Protein AF-A0A8T5EZL8-F1 (afdb_monomer)

Radius of gyration: 23.28 Å; Cα contacts (8 Å, |Δi|>4): 225; chains: 1; bounding box: 65×31×58 Å

Foldseek 3Di:
DVCVVLVVVVKDKDKDFDDWDWDDDAQKIKIKGQIKIWIDDPDIDIDGIDIDIDGDHVVVQVVVVVVQQVCLVVPQDGDDVVVCVVPVQWDWDWDQDPVQKIKIWIARNVVRDIDIDIDHHDDDPPPPPDD

pLDDT: mean 83.0, std 10.0, range [40.22, 95.19]

Sequence (131 aa):
SMVETFEEKGYTVNLQKKDFDVLIQPNKVVVNLNSSVTLNKESTEKYDSMKVIVNNNIYELASISQSILEWETKVGDAETTIYMDYYHHLKVEKYKQGDGSTIYIVTNRDTGEKFQFASRSVVWPPGYGVL

Nearest PDB structures (foldseek):
  8gbj-assembly1_X  TM=8.645E-01  e=2.802E+00  Homo sapiens
  5woe-assembly1_A  TM=3.722E-01  e=6.484E-01  Homo sapiens
  8hql-assembly4_D  TM=2.330E-01  e=9.213E-01  Mus musculus
  7uio-assembly1_Bn  TM=1.710E-01  e=3.029E-01  Saccharomyces cerevisiae S288C
  8hql-assembly2_B  TM=2.370E-01  e=1.388E+00  Mus musculus

Structure (mmCIF, N/CA/C/O backbone):
data_AF-A0A8T5EZL8-F1
#
_entry.id   AF-A0A8T5EZL8-F1
#
loop_
_atom_site.group_PDB
_atom_site.id
_atom_site.type_symbol
_atom_site.label_atom_id
_atom_site.label_alt_id
_atom_site.label_comp_id
_atom_site.label_asym_id
_atom_site.label_entity_id
_atom_site.label_seq_id
_atom_site.pdbx_PDB_ins_code
_atom_site.Cartn_x
_atom_site.Cartn_y
_atom_site.Cartn_z
_atom_site.occupancy
_atom_site.B_iso_or_equiv
_atom_site.auth_seq_id
_atom_site.auth_comp_id
_atom_site.auth_asym_id
_atom_site.auth_atom_id
_atom_site.pdbx_PDB_model_num
ATOM 1 N N . SER A 1 1 ? -27.132 0.577 7.709 1.00 58.62 1 SER A N 1
ATOM 2 C CA . SER A 1 1 ? -26.062 1.365 8.369 1.00 58.62 1 SER A CA 1
ATOM 3 C C . SER A 1 1 ? -26.039 1.100 9.869 1.00 58.62 1 SER A C 1
ATOM 5 O O . SER A 1 1 ? -27.074 0.749 10.410 1.00 58.62 1 SER A O 1
ATOM 7 N N . MET A 1 2 ? -24.907 1.290 10.571 1.00 67.75 2 MET A N 1
ATOM 8 C CA . MET A 1 2 ? -24.845 1.091 12.038 1.00 67.75 2 MET A CA 1
ATOM 9 C C . MET A 1 2 ? -25.889 1.944 12.784 1.00 67.75 2 MET A C 1
ATOM 11 O O . MET A 1 2 ? -26.474 1.481 13.752 1.00 67.75 2 MET A O 1
ATOM 15 N N . VAL A 1 3 ? -26.162 3.154 12.283 1.00 73.19 3 VAL A N 1
ATOM 16 C CA . VAL A 1 3 ? -27.198 4.072 12.790 1.00 73.19 3 VAL A CA 1
ATOM 17 C C . VAL A 1 3 ? -28.601 3.458 12.687 1.00 73.19 3 VAL A C 1
ATOM 19 O O . VAL A 1 3 ? -29.261 3.299 13.707 1.00 73.19 3 VAL A O 1
ATOM 22 N N . GLU A 1 4 ? -29.001 3.012 11.493 1.00 73.31 4 GLU A N 1
ATOM 23 C CA . GLU A 1 4 ? -30.316 2.395 11.235 1.00 73.31 4 GLU A CA 1
ATOM 24 C C . GLU A 1 4 ? -30.594 1.201 12.164 1.00 73.31 4 GLU A C 1
ATOM 26 O O . GLU A 1 4 ? -31.680 1.082 12.718 1.00 73.31 4 GLU A O 1
ATOM 31 N N . THR A 1 5 ? -29.597 0.346 12.422 1.00 76.06 5 THR A N 1
ATOM 32 C CA . THR A 1 5 ? -29.769 -0.832 13.294 1.00 76.06 5 THR A CA 1
ATOM 33 C C . THR A 1 5 ? -30.023 -0.469 14.764 1.00 76.06 5 THR A C 1
ATOM 35 O O . THR A 1 5 ? -30.646 -1.243 15.494 1.00 76.06 5 THR A O 1
ATOM 38 N N . PHE A 1 6 ? -29.522 0.677 15.233 1.00 74.19 6 PHE A N 1
ATOM 39 C CA . PHE A 1 6 ? -29.797 1.167 16.588 1.00 74.19 6 PHE A CA 1
ATOM 40 C C . PHE A 1 6 ? -31.126 1.929 16.653 1.00 74.19 6 PHE A C 1
ATOM 42 O O . PHE A 1 6 ? -31.859 1.775 17.632 1.00 74.19 6 PHE A O 1
ATOM 49 N N . GLU A 1 7 ? -31.482 2.661 15.598 1.00 80.50 7 GLU A N 1
ATOM 50 C CA . GLU A 1 7 ? -32.783 3.327 15.469 1.00 80.50 7 GLU A CA 1
ATOM 51 C C . GLU A 1 7 ? -33.941 2.316 15.435 1.00 80.50 7 GLU A C 1
ATOM 53 O O . GLU A 1 7 ? -34.913 2.473 16.173 1.00 80.50 7 GLU A O 1
ATOM 58 N N . GLU A 1 8 ? -33.799 1.205 14.704 1.00 82.12 8 GLU A N 1
ATOM 59 C CA . GLU A 1 8 ? -34.767 0.093 14.684 1.00 82.12 8 GLU A CA 1
ATOM 60 C C . GLU A 1 8 ? -34.979 -0.553 16.065 1.00 82.12 8 GLU A C 1
ATOM 62 O O . GLU A 1 8 ? -36.041 -1.103 16.355 1.00 82.12 8 GLU A O 1
ATOM 67 N N . LYS A 1 9 ? -33.982 -0.462 16.955 1.00 81.62 9 LYS A N 1
ATOM 68 C CA . LYS A 1 9 ? -34.053 -0.956 18.342 1.00 81.62 9 LYS A CA 1
ATOM 69 C C . LYS A 1 9 ? -34.606 0.086 19.323 1.00 81.62 9 LYS A C 1
ATOM 71 O O . LYS A 1 9 ? -34.625 -0.170 20.535 1.00 81.62 9 LYS A O 1
ATOM 76 N N . GLY A 1 10 ? -35.048 1.241 18.824 1.00 77.38 10 GLY A N 1
ATOM 77 C CA . GLY A 1 10 ? -35.646 2.325 19.600 1.00 77.38 10 GLY A CA 1
ATOM 78 C C . GLY A 1 10 ? -34.638 3.241 20.294 1.00 77.38 10 GLY A C 1
ATOM 79 O O . GLY A 1 10 ? -34.982 3.830 21.315 1.00 77.38 10 GLY A O 1
ATOM 80 N N . TYR A 1 11 ? -33.398 3.328 19.800 1.00 76.62 11 TYR A N 1
ATOM 81 C CA . TYR A 1 11 ? -32.404 4.288 20.291 1.00 76.62 11 TYR A CA 1
ATOM 82 C C . TYR A 1 11 ? -32.400 5.555 19.433 1.00 76.62 11 TYR A C 1
ATOM 84 O O . TYR A 1 11 ? -32.395 5.478 18.207 1.00 76.62 11 TYR A O 1
ATOM 92 N N . THR A 1 12 ? -32.288 6.718 20.072 1.00 76.75 12 THR A N 1
ATOM 93 C CA . THR A 1 12 ? -31.926 7.964 19.384 1.00 76.75 12 THR A CA 1
ATOM 94 C C . THR A 1 12 ? -30.407 8.024 19.265 1.00 76.75 12 THR A C 1
ATOM 96 O O . THR A 1 12 ? -29.708 8.111 20.280 1.00 76.75 12 THR A O 1
ATOM 99 N N . VAL A 1 13 ? -29.888 7.970 18.037 1.00 76.06 13 VAL A N 1
ATOM 100 C CA . VAL A 1 13 ? -28.447 7.987 17.753 1.00 76.06 13 VAL A CA 1
ATOM 101 C C . VAL A 1 13 ? -28.011 9.400 17.374 1.00 76.06 13 VAL A C 1
ATOM 103 O O . VAL A 1 13 ? -28.378 9.912 16.322 1.00 76.06 13 VAL A O 1
ATOM 106 N N . ASN A 1 14 ? -27.179 10.030 18.202 1.00 74.00 14 ASN A N 1
ATOM 107 C CA . ASN A 1 14 ? -26.510 11.282 17.852 1.00 74.00 14 ASN A CA 1
ATOM 108 C C . ASN A 1 14 ? -25.053 10.994 17.489 1.00 74.00 14 ASN A C 1
ATOM 110 O O . ASN A 1 14 ? -24.219 10.744 18.362 1.00 74.00 14 ASN A O 1
ATOM 114 N N . LEU A 1 15 ? -24.753 11.025 16.189 1.00 73.62 15 LEU A N 1
ATOM 115 C CA . LEU A 1 15 ? -23.407 10.835 15.657 1.00 73.62 15 LEU A CA 1
ATOM 116 C C . LEU A 1 15 ? -22.759 12.193 15.371 1.00 73.62 15 LEU A C 1
ATOM 118 O O . LEU A 1 15 ? -23.145 12.882 14.427 1.00 73.62 15 LEU A O 1
ATOM 122 N N . GLN A 1 16 ? -21.727 12.552 16.132 1.00 76.88 16 GLN A N 1
ATOM 123 C CA . GLN A 1 16 ? -20.874 13.686 15.785 1.00 76.88 16 GLN A CA 1
ATOM 124 C C . GLN A 1 16 ? -19.707 13.186 14.943 1.00 76.88 16 GLN A C 1
ATOM 126 O O . GLN A 1 16 ? -18.686 12.736 15.469 1.00 76.88 16 GLN A O 1
ATOM 131 N N . LYS A 1 17 ? -19.869 13.257 13.619 1.00 69.12 17 LYS A N 1
ATOM 132 C CA . LYS A 1 17 ? -18.772 12.990 12.689 1.00 69.12 17 LYS A CA 1
ATOM 133 C C . LYS A 1 17 ? -17.704 14.070 12.845 1.00 69.12 17 LYS A C 1
ATOM 135 O O . LYS A 1 17 ? -17.987 15.252 12.671 1.00 69.12 17 LYS A O 1
ATOM 140 N N . LYS A 1 18 ? -16.488 13.640 13.157 1.00 79.62 18 LYS A N 1
ATOM 141 C CA . LYS A 1 18 ? -15.268 14.453 13.104 1.00 79.62 18 LYS A CA 1
ATOM 142 C C . LYS A 1 18 ? -14.271 13.815 12.143 1.00 79.62 18 LYS A C 1
ATOM 144 O O . LYS A 1 18 ? -14.532 12.742 11.596 1.00 79.62 18 LYS A O 1
ATOM 149 N N . ASP A 1 19 ? -13.133 14.476 11.984 1.00 83.50 19 ASP A N 1
ATOM 150 C CA . ASP A 1 19 ? -11.994 13.961 11.237 1.00 83.50 19 ASP A CA 1
ATOM 151 C C . ASP A 1 19 ? -11.493 12.628 11.807 1.00 83.50 19 ASP A C 1
ATOM 153 O O . ASP A 1 19 ? -11.741 12.264 12.965 1.00 83.50 19 ASP A O 1
ATOM 157 N N . PHE A 1 20 ? -10.782 11.889 10.966 1.00 84.94 20 PHE A N 1
ATOM 158 C CA . PHE A 1 20 ? -10.125 10.647 11.334 1.00 84.94 20 PHE A CA 1
ATOM 159 C C . PHE A 1 20 ? -8.647 10.725 10.966 1.00 84.94 20 PHE A C 1
ATOM 161 O O . PHE A 1 20 ? -8.287 11.255 9.917 1.00 84.94 20 PHE A O 1
ATOM 168 N N . ASP A 1 21 ? -7.803 10.161 11.820 1.00 89.38 21 ASP A N 1
ATOM 169 C CA . ASP A 1 21 ? -6.365 10.084 11.593 1.00 89.38 21 ASP A CA 1
ATOM 170 C C . ASP A 1 21 ? -5.996 8.671 11.152 1.00 89.38 21 ASP A C 1
ATOM 172 O O . ASP A 1 21 ? -6.376 7.693 11.801 1.00 89.38 21 ASP A O 1
ATOM 176 N N . VAL A 1 22 ? -5.229 8.556 10.069 1.00 90.12 22 VAL A N 1
ATOM 177 C CA . VAL A 1 22 ? -4.707 7.274 9.582 1.00 90.12 22 VAL A CA 1
ATOM 178 C C . VAL A 1 22 ? -3.201 7.240 9.790 1.00 90.12 22 VAL A C 1
ATOM 180 O O . VAL A 1 22 ? -2.459 8.021 9.202 1.00 90.12 22 VAL A O 1
ATOM 183 N N . LEU A 1 23 ? -2.744 6.304 10.616 1.00 90.44 23 LEU A N 1
ATOM 184 C CA . LEU A 1 23 ? -1.334 6.031 10.857 1.00 90.44 23 LEU A CA 1
ATOM 185 C C . LEU A 1 23 ? -0.973 4.706 10.192 1.00 90.44 23 LEU A C 1
ATOM 187 O O . LEU A 1 23 ? -1.437 3.642 10.605 1.00 90.44 23 LEU A O 1
ATOM 191 N N . ILE A 1 24 ? -0.131 4.775 9.167 1.00 90.19 24 ILE A N 1
ATOM 192 C CA . ILE A 1 24 ? 0.385 3.598 8.471 1.00 90.19 24 ILE A CA 1
ATOM 193 C C . ILE A 1 24 ? 1.701 3.190 9.134 1.00 90.19 24 ILE A C 1
ATOM 195 O O . ILE A 1 24 ? 2.642 3.979 9.198 1.00 90.19 24 ILE A O 1
ATOM 199 N N . GLN A 1 25 ? 1.763 1.964 9.649 1.00 90.19 25 GLN A N 1
ATOM 200 C CA . GLN A 1 25 ? 2.927 1.406 10.334 1.00 90.19 25 GLN A CA 1
ATOM 201 C C . GLN A 1 25 ? 3.289 0.038 9.737 1.00 90.19 25 GLN A C 1
ATOM 203 O O . GLN A 1 25 ? 2.455 -0.589 9.079 1.00 90.19 25 GLN A O 1
ATOM 208 N N . PRO A 1 26 ? 4.505 -0.476 9.989 1.00 89.44 26 PRO A N 1
ATOM 209 C CA . PRO A 1 26 ? 4.829 -1.856 9.648 1.00 89.44 26 PRO A CA 1
ATOM 210 C C . PRO A 1 26 ? 3.772 -2.833 10.193 1.00 89.44 26 PRO A C 1
ATOM 212 O O . PRO A 1 26 ? 3.434 -2.789 11.380 1.00 89.44 26 PRO A O 1
ATOM 215 N N . ASN A 1 27 ? 3.258 -3.699 9.314 1.00 87.38 27 ASN A N 1
ATOM 216 C CA . ASN A 1 27 ? 2.250 -4.741 9.565 1.00 87.38 27 ASN A CA 1
ATOM 217 C C . ASN A 1 27 ? 0.858 -4.272 10.028 1.00 87.38 27 ASN A C 1
ATOM 219 O O . ASN A 1 27 ? -0.002 -5.114 10.301 1.00 87.38 27 ASN A O 1
ATOM 223 N N . LYS A 1 28 ? 0.601 -2.962 10.152 1.00 90.00 28 LYS A N 1
ATOM 224 C CA . LYS A 1 28 ? -0.712 -2.470 10.587 1.00 90.00 28 L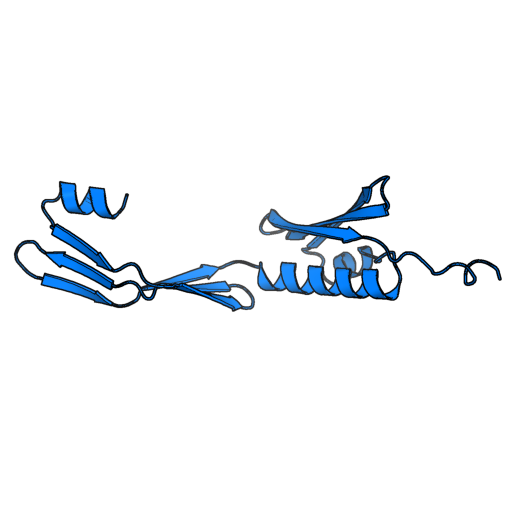YS A CA 1
ATOM 225 C C . LYS A 1 28 ? -1.024 -1.043 10.155 1.00 90.00 28 LYS A C 1
ATOM 227 O O . LYS A 1 28 ? -0.167 -0.164 10.123 1.00 90.00 28 LYS A O 1
ATOM 232 N N . VAL A 1 29 ? -2.309 -0.794 9.960 1.00 91.25 29 VAL A N 1
ATOM 233 C CA . VAL A 1 29 ? -2.893 0.534 9.796 1.00 91.25 29 VAL A CA 1
ATOM 234 C C . VAL A 1 29 ? -3.740 0.833 11.025 1.00 91.25 29 VAL A C 1
ATOM 236 O O . VAL A 1 29 ? -4.614 0.049 11.397 1.00 91.25 29 VAL A O 1
ATOM 239 N N . VAL A 1 30 ? -3.472 1.963 11.673 1.00 90.88 30 VAL A N 1
ATOM 240 C CA . VAL A 1 30 ? -4.236 2.437 12.828 1.00 90.88 30 VAL A CA 1
ATOM 241 C C . VAL A 1 30 ? -5.097 3.607 12.382 1.00 90.88 30 VAL A C 1
ATOM 243 O O . VAL A 1 30 ? -4.577 4.641 11.975 1.00 90.88 30 VAL A O 1
ATOM 246 N N . VAL A 1 31 ? -6.412 3.442 12.472 1.00 90.25 31 VAL A N 1
ATOM 247 C CA . VAL A 1 31 ? -7.389 4.490 12.182 1.00 90.25 31 VAL A CA 1
ATOM 248 C C . VAL A 1 31 ? -7.961 4.985 13.504 1.00 90.25 31 VAL A C 1
ATOM 250 O O . VAL A 1 31 ? -8.621 4.231 14.222 1.00 90.25 31 VAL A O 1
ATOM 253 N N . ASN A 1 32 ? -7.702 6.246 13.835 1.00 89.12 32 ASN A N 1
ATOM 254 C CA . ASN A 1 32 ? -8.307 6.914 14.980 1.00 89.12 32 ASN A CA 1
ATOM 255 C C . ASN A 1 32 ? -9.506 7.719 14.484 1.00 89.12 32 ASN A C 1
ATOM 257 O O . ASN A 1 32 ? -9.363 8.714 13.781 1.00 89.12 32 ASN A O 1
ATOM 261 N N . LEU A 1 33 ? -10.700 7.270 14.837 1.00 85.62 33 LEU A N 1
ATOM 262 C CA . LEU A 1 33 ? -11.944 7.966 14.565 1.00 85.62 33 LEU A CA 1
ATOM 263 C C . LEU A 1 33 ? -12.187 8.930 15.724 1.00 85.62 33 LEU A C 1
ATOM 265 O O . LEU A 1 33 ? -12.571 8.498 16.810 1.00 85.62 33 LEU A O 1
ATOM 269 N N . ASN A 1 34 ? -12.029 10.234 15.499 1.00 82.62 34 ASN A N 1
ATOM 270 C CA . ASN A 1 34 ? -12.293 11.245 16.531 1.00 82.62 34 ASN A CA 1
ATOM 271 C C . ASN A 1 34 ? -13.793 11.558 16.677 1.00 82.62 34 ASN A C 1
ATOM 273 O O . ASN A 1 34 ? -14.173 12.575 17.251 1.00 82.62 34 ASN A O 1
ATOM 277 N N . SER A 1 35 ? -14.655 10.696 16.138 1.00 79.12 35 SER A N 1
ATOM 278 C CA . SER A 1 35 ? -16.105 10.836 16.220 1.00 79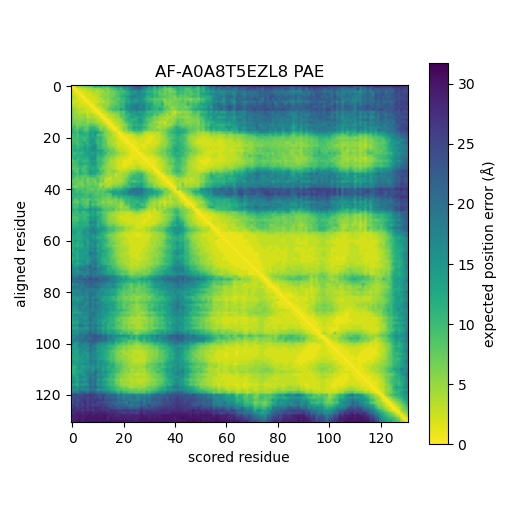.12 35 SER A CA 1
ATOM 279 C C . SER A 1 35 ? -16.610 10.378 17.587 1.00 79.12 35 SER A C 1
ATOM 281 O O . SER A 1 35 ? -16.070 9.437 18.171 1.00 79.12 35 SER A O 1
ATOM 283 N N . SER A 1 36 ? -17.654 11.034 18.085 1.00 78.75 36 SER A N 1
ATOM 284 C CA . SER A 1 36 ? -18.374 10.600 19.282 1.00 78.75 36 SER A CA 1
ATOM 285 C C . SER A 1 36 ? -19.759 10.087 18.903 1.00 78.75 36 SER A C 1
ATOM 287 O O . SER A 1 36 ? -20.440 10.648 18.036 1.00 78.75 36 SER A O 1
ATOM 289 N N . VAL A 1 37 ? -20.164 8.990 19.540 1.00 79.00 37 VAL A N 1
ATOM 290 C CA . VAL A 1 37 ? -21.498 8.403 19.391 1.00 79.00 37 VAL A CA 1
ATOM 291 C C . VAL A 1 37 ? -22.210 8.510 20.725 1.00 79.00 37 VAL A C 1
ATOM 293 O O . VAL A 1 37 ? -21.740 7.966 21.722 1.00 79.00 37 VAL A O 1
ATOM 296 N N . THR A 1 38 ? -23.351 9.190 20.736 1.00 78.81 38 THR A N 1
ATOM 297 C CA . THR A 1 38 ? -24.242 9.229 21.897 1.00 78.81 38 THR A CA 1
ATOM 298 C C . THR A 1 38 ? -25.499 8.434 21.571 1.00 78.81 38 THR A C 1
ATOM 300 O O . THR A 1 38 ? -26.226 8.780 20.637 1.00 78.81 38 THR A O 1
ATOM 303 N N . LEU A 1 39 ? -25.754 7.376 22.338 1.00 79.00 39 LEU A N 1
ATOM 304 C CA . LEU A 1 39 ? -26.948 6.540 22.248 1.00 79.00 39 LEU A CA 1
ATOM 305 C C . LEU A 1 39 ? -27.884 6.888 23.406 1.00 79.00 39 LEU A C 1
ATOM 307 O O . LEU A 1 39 ? -27.458 6.912 24.561 1.00 79.00 39 LEU A O 1
ATOM 311 N N . ASN A 1 40 ? -29.153 7.164 23.102 1.00 76.75 40 ASN A N 1
ATOM 312 C CA . ASN A 1 40 ? -30.153 7.523 24.109 1.00 76.75 40 ASN A CA 1
ATOM 313 C C . ASN A 1 40 ? -31.378 6.607 24.023 1.00 76.75 40 ASN A C 1
ATOM 315 O O . ASN A 1 40 ? -31.985 6.505 22.955 1.00 76.75 40 ASN A O 1
ATOM 319 N N . LYS A 1 41 ? -31.745 5.967 25.142 1.00 69.38 41 LYS A N 1
ATOM 320 C CA . LYS A 1 41 ? -32.981 5.171 25.270 1.00 69.38 41 LYS A CA 1
ATOM 321 C C . LYS A 1 41 ? -33.610 5.306 26.662 1.00 69.38 41 LYS A C 1
ATOM 323 O O . LYS A 1 41 ? -34.550 6.071 26.818 1.00 69.38 41 LYS A O 1
ATOM 328 N N . GLU A 1 42 ? -33.060 4.631 27.669 1.00 71.56 42 GLU A N 1
ATOM 329 C CA . GLU A 1 42 ? -33.436 4.794 29.093 1.00 71.56 42 GLU A CA 1
ATOM 330 C C . GLU A 1 42 ? -32.276 5.363 29.929 1.00 71.56 42 GLU A C 1
ATOM 332 O O . GLU A 1 42 ? -32.486 6.086 30.899 1.00 71.56 42 GLU A O 1
ATOM 337 N N . SER A 1 43 ? -31.045 5.099 29.493 1.00 66.00 43 SER A N 1
ATOM 338 C CA . SER A 1 43 ? -29.803 5.722 29.939 1.00 66.00 43 SER A CA 1
ATOM 339 C C . SER A 1 43 ? -29.087 6.352 28.739 1.00 66.00 43 SER A C 1
ATOM 341 O O . SER A 1 43 ? -29.329 5.982 27.583 1.00 66.00 43 SER A O 1
ATOM 343 N N . THR A 1 44 ? -28.220 7.329 29.011 1.00 75.75 44 THR A N 1
ATOM 344 C CA . THR A 1 44 ? -27.342 7.928 28.000 1.00 75.75 44 THR A CA 1
ATOM 345 C C . THR A 1 44 ? -25.997 7.215 28.018 1.00 75.75 44 THR A C 1
ATOM 347 O O . THR A 1 44 ? -25.266 7.300 29.004 1.00 75.75 44 THR A O 1
ATOM 350 N N . GLU A 1 45 ? -25.647 6.555 26.916 1.00 77.38 45 GLU A N 1
ATOM 351 C CA . GLU A 1 45 ? -24.321 5.971 26.709 1.00 77.38 45 GLU A CA 1
ATOM 352 C C . GLU A 1 45 ? -23.549 6.814 25.697 1.00 77.38 45 GLU A C 1
ATOM 354 O O . GLU A 1 45 ? -24.032 7.102 24.599 1.00 77.38 45 GLU A O 1
ATOM 359 N N . LYS A 1 46 ? -22.343 7.237 26.082 1.00 78.56 46 LYS A N 1
ATOM 360 C CA . LYS A 1 46 ? -21.468 8.061 25.251 1.00 78.56 46 LYS A CA 1
ATOM 361 C C . LYS A 1 46 ? -20.171 7.314 24.979 1.00 78.56 46 LYS A C 1
ATOM 363 O O . LYS A 1 46 ? -19.460 6.941 25.908 1.00 78.56 46 LYS A O 1
ATOM 368 N N . TYR A 1 47 ? -19.858 7.151 23.701 1.00 77.62 47 TYR A N 1
ATOM 369 C CA . TYR A 1 47 ? -18.604 6.587 23.226 1.00 77.62 47 TYR A CA 1
ATOM 370 C C . TYR A 1 47 ? -17.790 7.695 22.577 1.00 77.62 47 TYR A C 1
ATOM 372 O O . TYR A 1 47 ? -18.166 8.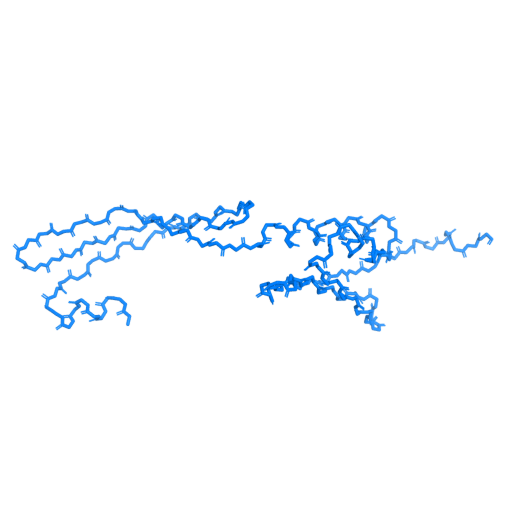229 21.532 1.00 77.62 47 TYR A O 1
ATOM 380 N N . ASP A 1 48 ? -16.690 8.055 23.226 1.00 76.31 48 ASP A N 1
ATOM 381 C CA . ASP A 1 48 ? -15.728 9.023 22.720 1.00 76.31 48 ASP A CA 1
ATOM 382 C C . ASP A 1 48 ? -14.557 8.278 22.091 1.00 76.31 48 ASP A C 1
ATOM 384 O O . ASP A 1 48 ? -13.976 7.421 22.746 1.00 76.31 48 ASP A O 1
ATOM 388 N N . SER A 1 49 ? -14.250 8.640 20.842 1.00 75.44 49 SER A N 1
ATOM 389 C CA . SER A 1 49 ? -13.122 8.181 20.027 1.00 75.44 49 SER A CA 1
ATOM 390 C C . SER A 1 49 ? -12.946 6.660 19.894 1.00 75.44 49 SER A C 1
ATOM 392 O O . SER A 1 49 ? -12.788 5.895 20.840 1.00 75.44 49 SER A O 1
ATOM 394 N N . MET A 1 50 ? -12.914 6.187 18.653 1.00 82.69 50 MET A N 1
ATOM 395 C CA . MET A 1 50 ? -12.722 4.769 18.357 1.00 82.69 50 MET A CA 1
ATOM 396 C C . MET A 1 50 ? -11.376 4.552 17.680 1.00 82.69 50 MET A C 1
ATOM 398 O O . MET A 1 50 ? -11.031 5.251 16.732 1.00 82.69 50 MET A O 1
ATOM 402 N N . LYS A 1 51 ? -10.629 3.545 18.134 1.00 87.44 51 LYS A N 1
ATOM 403 C CA . LYS A 1 51 ? -9.397 3.101 17.479 1.00 87.44 51 LYS A CA 1
ATOM 404 C C . LYS A 1 51 ? -9.648 1.785 16.762 1.00 87.44 51 LYS A C 1
ATOM 406 O O . LYS A 1 51 ? -9.981 0.790 17.399 1.00 87.44 51 LYS A O 1
ATOM 411 N N . VAL A 1 52 ? -9.447 1.780 15.450 1.00 87.81 52 VAL A N 1
ATOM 412 C CA . VAL A 1 52 ? -9.521 0.583 14.611 1.00 87.81 52 VAL A CA 1
ATOM 413 C C . VAL A 1 52 ? -8.107 0.217 14.180 1.00 87.81 52 VAL A C 1
ATOM 415 O O . VAL A 1 52 ? -7.370 1.062 13.676 1.00 87.81 52 VAL A O 1
ATOM 418 N N . ILE A 1 53 ? -7.715 -1.036 14.399 1.00 89.50 53 ILE A N 1
ATOM 419 C CA . ILE A 1 53 ? -6.413 -1.563 13.980 1.00 89.50 53 ILE A CA 1
ATOM 420 C C . ILE A 1 53 ? -6.668 -2.616 12.910 1.00 89.50 53 ILE A C 1
ATOM 422 O O . ILE A 1 53 ? -7.351 -3.606 13.163 1.00 89.50 53 ILE A O 1
ATOM 426 N N . VAL A 1 54 ? -6.112 -2.392 11.725 1.00 89.50 54 VAL A N 1
ATOM 427 C CA . VAL A 1 54 ? -6.175 -3.322 10.597 1.00 89.50 54 VAL A CA 1
ATOM 428 C C . VAL A 1 54 ? -4.777 -3.888 10.383 1.00 89.50 54 VAL A C 1
ATOM 430 O O . VAL A 1 54 ? -3.847 -3.127 10.135 1.00 89.50 54 VAL A O 1
ATOM 433 N N . ASN A 1 55 ? -4.615 -5.207 10.488 1.00 88.00 55 ASN A N 1
ATOM 434 C CA . ASN A 1 55 ? -3.347 -5.871 10.173 1.00 88.00 55 ASN A CA 1
ATOM 435 C C . ASN A 1 55 ? -3.203 -5.962 8.652 1.00 88.00 55 ASN A C 1
ATOM 437 O O . ASN A 1 55 ? -4.059 -6.561 8.004 1.00 88.00 55 ASN A O 1
ATOM 441 N N . ASN A 1 56 ? -2.176 -5.324 8.094 1.00 84.81 56 ASN A N 1
ATOM 442 C CA . ASN A 1 56 ? -2.014 -5.162 6.649 1.00 84.81 56 ASN A CA 1
ATOM 443 C C . ASN A 1 56 ? -0.583 -4.699 6.308 1.00 84.81 56 ASN A C 1
ATOM 445 O O . ASN A 1 56 ? 0.033 -3.964 7.086 1.00 84.81 56 ASN A O 1
ATOM 449 N N . ASN A 1 57 ? -0.073 -5.089 5.133 1.00 87.62 57 ASN A N 1
ATOM 450 C CA . ASN A 1 57 ? 1.316 -4.836 4.725 1.00 87.62 57 ASN A CA 1
ATOM 451 C C . ASN A 1 57 ? 1.500 -3.604 3.816 1.00 87.62 57 ASN A C 1
ATOM 453 O O . ASN A 1 57 ? 2.535 -3.455 3.168 1.00 87.62 57 ASN A O 1
ATOM 457 N N . ILE A 1 58 ? 0.536 -2.676 3.777 1.00 89.38 58 ILE A N 1
ATOM 458 C CA . ILE A 1 58 ? 0.578 -1.484 2.910 1.00 89.38 58 ILE A CA 1
ATOM 459 C C . ILE A 1 58 ? 1.826 -0.627 3.127 1.00 89.38 58 ILE A C 1
ATOM 461 O O . ILE A 1 58 ? 2.323 -0.046 2.168 1.00 89.38 58 ILE A O 1
ATOM 465 N N . TYR A 1 59 ? 2.356 -0.565 4.355 1.00 90.12 59 TYR A N 1
ATOM 466 C CA . TYR A 1 59 ? 3.590 0.169 4.639 1.00 90.12 59 TYR A CA 1
ATOM 467 C C . TYR A 1 59 ? 4.757 -0.365 3.801 1.00 90.12 59 TYR A C 1
ATOM 469 O O . TYR A 1 59 ? 5.420 0.401 3.111 1.00 90.12 59 TYR A O 1
ATOM 477 N N . GLU A 1 60 ? 4.965 -1.684 3.814 1.00 89.50 60 GLU A N 1
ATOM 478 C CA . GLU A 1 60 ? 6.042 -2.340 3.070 1.00 89.50 60 GLU A CA 1
ATOM 479 C C . GLU A 1 60 ? 5.864 -2.147 1.560 1.00 89.50 60 GLU A C 1
ATOM 481 O O . GLU A 1 60 ? 6.791 -1.715 0.873 1.00 89.50 60 GLU A O 1
ATOM 486 N N . LEU A 1 61 ? 4.649 -2.393 1.053 1.00 91.31 61 LEU A N 1
ATOM 487 C CA . LEU A 1 61 ? 4.338 -2.228 -0.368 1.00 91.31 61 LEU A CA 1
ATOM 488 C C . LEU A 1 61 ? 4.576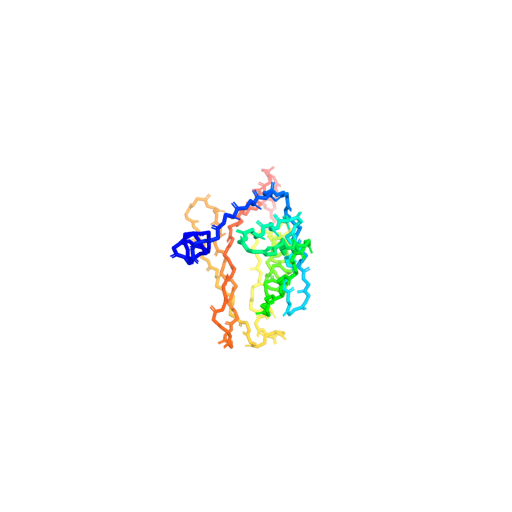 -0.785 -0.836 1.00 91.31 61 LEU A C 1
ATOM 490 O O . LEU A 1 61 ? 5.147 -0.570 -1.908 1.00 91.31 61 LEU A O 1
ATOM 494 N N . ALA A 1 62 ? 4.186 0.205 -0.029 1.00 91.81 62 ALA A N 1
ATOM 495 C CA . ALA A 1 62 ? 4.407 1.617 -0.320 1.00 91.81 62 ALA A CA 1
ATOM 496 C C . ALA A 1 62 ? 5.897 1.990 -0.271 1.00 91.81 62 ALA A C 1
ATOM 498 O O . ALA A 1 62 ? 6.376 2.677 -1.172 1.00 91.81 62 ALA A O 1
ATOM 499 N N . SER A 1 63 ? 6.651 1.506 0.721 1.00 90.69 63 SER A N 1
ATOM 500 C CA . SER A 1 63 ? 8.095 1.756 0.825 1.00 90.69 63 SER A CA 1
ATOM 501 C C . SER A 1 63 ? 8.872 1.199 -0.371 1.00 90.69 63 SER A C 1
ATOM 503 O O . SER A 1 63 ? 9.748 1.874 -0.910 1.00 90.69 63 SER A O 1
ATOM 505 N N . ILE A 1 64 ? 8.527 -0.001 -0.838 1.00 91.31 64 ILE A N 1
ATOM 506 C CA . ILE A 1 64 ? 9.161 -0.607 -2.018 1.00 91.31 64 ILE A CA 1
ATOM 507 C C . ILE A 1 64 ? 8.790 0.157 -3.285 1.00 91.31 64 ILE A C 1
ATOM 509 O O . ILE A 1 64 ? 9.653 0.445 -4.110 1.00 91.31 64 ILE A O 1
ATOM 513 N N . SER A 1 65 ? 7.525 0.555 -3.407 1.00 92.38 65 SER A N 1
ATOM 514 C CA . SER A 1 65 ? 7.057 1.380 -4.523 1.00 92.38 65 SER A CA 1
ATOM 515 C C . SER A 1 65 ? 7.788 2.723 -4.586 1.00 92.38 65 SER A C 1
ATOM 517 O O . SER A 1 65 ? 8.211 3.142 -5.661 1.00 92.38 65 SER A O 1
ATOM 519 N N . GLN A 1 66 ? 8.017 3.368 -3.437 1.00 91.69 66 GLN A N 1
ATOM 520 C CA . GLN A 1 66 ? 8.829 4.582 -3.358 1.00 91.69 66 GLN A CA 1
ATOM 521 C C . GLN A 1 66 ? 10.270 4.325 -3.816 1.00 91.69 66 GLN A C 1
ATOM 523 O O . GLN A 1 66 ? 10.804 5.098 -4.606 1.00 91.69 66 GLN A O 1
ATOM 528 N N . SER A 1 67 ? 10.883 3.223 -3.382 1.00 91.00 67 SER A N 1
ATOM 529 C CA . SER A 1 67 ? 12.237 2.863 -3.812 1.00 91.00 67 SER A CA 1
ATOM 530 C C . SER A 1 67 ? 12.329 2.664 -5.333 1.00 91.00 67 SER A C 1
ATOM 532 O O . SER A 1 67 ? 13.262 3.163 -5.962 1.00 91.00 67 SER A O 1
ATOM 534 N N . ILE A 1 68 ? 11.334 2.015 -5.947 1.00 90.50 68 ILE A N 1
ATOM 535 C CA . ILE A 1 68 ? 11.247 1.864 -7.408 1.00 90.50 68 ILE A CA 1
ATOM 536 C C . ILE A 1 68 ? 11.125 3.237 -8.090 1.00 90.50 68 ILE A C 1
ATOM 538 O O . ILE A 1 68 ? 11.827 3.494 -9.066 1.00 90.50 68 ILE A O 1
ATOM 542 N N . LEU A 1 69 ? 10.287 4.143 -7.571 1.00 89.88 69 LEU A N 1
ATOM 543 C CA . LEU A 1 69 ? 10.145 5.508 -8.101 1.00 89.88 69 LEU A CA 1
ATOM 544 C C . LEU A 1 69 ? 11.442 6.325 -8.007 1.00 89.88 69 LEU A C 1
ATOM 546 O O . LEU A 1 69 ? 11.767 7.100 -8.910 1.00 89.88 69 LEU A O 1
ATOM 550 N N . GLU A 1 70 ? 12.203 6.155 -6.929 1.00 88.50 70 GLU A N 1
ATOM 551 C CA . GLU A 1 70 ? 13.511 6.790 -6.775 1.00 88.50 70 GLU A CA 1
ATOM 552 C C . GLU A 1 70 ? 14.509 6.278 -7.821 1.00 88.50 70 GLU A C 1
ATOM 554 O O . GLU A 1 70 ? 15.268 7.073 -8.379 1.00 88.50 70 GLU A O 1
ATOM 559 N N . TRP A 1 71 ? 14.491 4.978 -8.133 1.00 86.81 71 TRP A N 1
ATOM 560 C CA . TRP A 1 71 ? 15.285 4.421 -9.231 1.00 86.81 71 TRP A CA 1
ATOM 561 C C . TRP A 1 71 ? 14.829 4.940 -10.591 1.00 86.81 71 TRP A C 1
ATOM 563 O O . TRP A 1 71 ? 15.663 5.405 -11.360 1.00 86.81 71 TRP A O 1
ATOM 573 N N . GLU A 1 72 ? 13.528 4.961 -10.868 1.00 85.25 72 GLU A N 1
ATOM 574 C CA . GLU A 1 72 ? 12.972 5.558 -12.090 1.00 85.25 72 GLU A CA 1
ATOM 575 C C . GLU A 1 72 ? 13.448 7.001 -12.292 1.00 85.25 72 GLU A C 1
ATOM 577 O O . GLU A 1 72 ? 13.846 7.381 -13.390 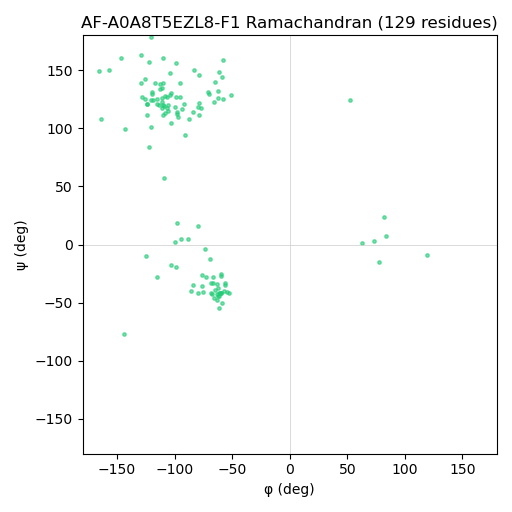1.00 85.25 72 GLU A O 1
ATOM 582 N N . THR A 1 73 ? 13.492 7.790 -11.218 1.00 83.75 73 THR A N 1
ATOM 583 C CA . THR A 1 73 ? 13.965 9.181 -11.264 1.00 83.75 73 THR A CA 1
ATOM 584 C C . THR A 1 73 ? 15.468 9.276 -11.553 1.00 83.75 73 THR A C 1
ATOM 586 O O . THR A 1 73 ? 15.915 10.225 -12.192 1.00 83.75 73 THR A O 1
ATOM 589 N N . LYS A 1 74 ? 16.266 8.307 -11.085 1.00 81.50 74 LYS A N 1
ATOM 590 C CA . LYS A 1 74 ? 17.732 8.313 -11.226 1.00 81.50 74 LYS A CA 1
ATOM 591 C C . LYS A 1 74 ? 18.220 7.720 -12.546 1.00 81.50 74 LYS A C 1
ATOM 593 O O . LYS A 1 74 ? 19.190 8.227 -13.101 1.00 81.50 74 LYS A O 1
ATOM 598 N N . VAL A 1 75 ? 17.600 6.636 -13.015 1.00 79.56 75 VAL A N 1
ATOM 599 C CA . VAL A 1 75 ? 18.096 5.835 -14.151 1.00 79.56 75 VAL A CA 1
ATOM 600 C C . VAL A 1 75 ? 17.080 5.661 -15.284 1.00 79.56 75 VAL A C 1
ATOM 602 O O . VAL A 1 75 ? 17.450 5.188 -16.353 1.00 79.56 75 VAL A O 1
ATOM 605 N N . GLY A 1 76 ? 15.814 6.049 -15.092 1.00 77.88 76 GLY A N 1
ATOM 606 C CA . GLY A 1 76 ? 14.767 6.011 -16.123 1.00 77.88 76 GLY A CA 1
ATOM 607 C C . GLY A 1 76 ? 14.159 4.634 -16.419 1.00 77.88 76 GLY A C 1
ATOM 608 O O . GLY A 1 76 ? 13.102 4.578 -17.046 1.00 77.88 76 GLY A O 1
ATOM 609 N N . ASP A 1 77 ? 14.798 3.548 -15.976 1.00 80.81 77 ASP A N 1
ATO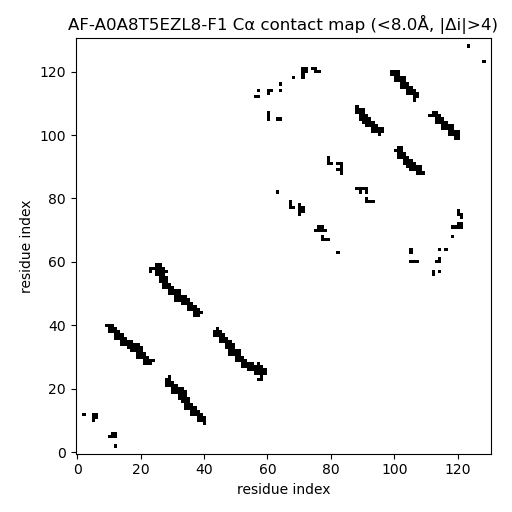M 610 C CA . ASP A 1 77 ? 14.280 2.180 -16.057 1.00 80.81 77 ASP A CA 1
ATOM 611 C C . ASP A 1 77 ? 14.676 1.400 -14.797 1.00 80.81 77 ASP A C 1
ATOM 613 O O . ASP A 1 77 ? 15.814 0.949 -14.656 1.00 80.81 77 ASP A O 1
ATOM 617 N N . ALA A 1 78 ? 13.752 1.273 -13.847 1.00 83.38 78 ALA A N 1
ATOM 618 C CA . ALA A 1 78 ? 14.015 0.561 -12.605 1.00 83.38 78 ALA A CA 1
ATOM 619 C C . ALA A 1 78 ? 14.146 -0.953 -12.842 1.00 83.38 78 ALA A C 1
ATOM 621 O O . ALA A 1 78 ? 13.278 -1.607 -13.444 1.00 83.38 78 ALA A O 1
ATOM 622 N N . GLU A 1 79 ? 15.229 -1.525 -12.312 1.00 86.38 79 GLU A N 1
ATOM 623 C CA . GLU A 1 79 ? 15.404 -2.971 -12.234 1.00 86.38 79 GLU A CA 1
ATOM 624 C C . GLU A 1 79 ? 14.600 -3.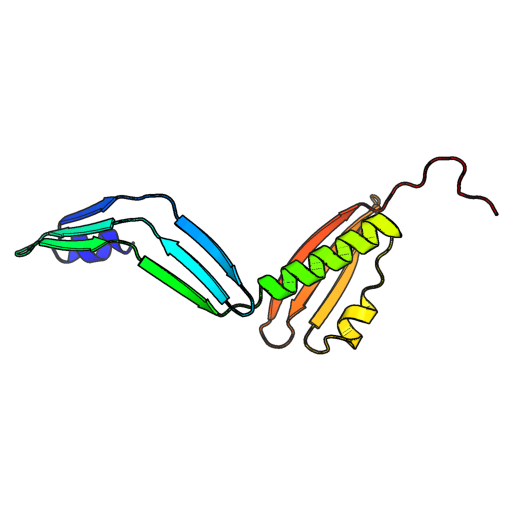514 -11.049 1.00 86.38 79 GLU A C 1
ATOM 626 O O . GLU A 1 79 ? 14.819 -3.147 -9.896 1.00 86.38 79 GLU A O 1
ATOM 631 N N . THR A 1 80 ? 13.631 -4.378 -11.342 1.00 86.94 80 THR A N 1
ATOM 632 C CA . THR A 1 80 ? 12.634 -4.831 -10.358 1.00 86.94 80 THR A CA 1
ATOM 633 C C . THR A 1 80 ? 12.910 -6.233 -9.830 1.00 86.94 80 THR A C 1
ATOM 635 O O . THR A 1 80 ? 12.412 -6.595 -8.764 1.00 86.94 80 THR A O 1
ATOM 638 N N . THR A 1 81 ? 13.737 -7.013 -10.532 1.00 87.25 81 THR A N 1
ATOM 639 C CA . THR A 1 81 ? 14.098 -8.381 -10.130 1.00 87.25 81 THR A CA 1
ATOM 640 C C . THR A 1 81 ? 14.846 -8.421 -8.803 1.00 87.25 81 THR A C 1
ATOM 642 O O . THR A 1 81 ? 14.596 -9.315 -8.000 1.00 87.25 81 THR A O 1
ATOM 645 N N . ILE A 1 82 ? 15.660 -7.400 -8.518 1.00 86.56 82 ILE A N 1
ATOM 646 C CA . ILE A 1 82 ? 16.412 -7.261 -7.263 1.00 86.56 82 ILE A CA 1
ATOM 647 C C . ILE A 1 82 ? 15.473 -7.272 -6.046 1.00 86.56 82 ILE A C 1
ATOM 649 O O . ILE A 1 82 ? 15.760 -7.925 -5.048 1.00 86.56 82 ILE A O 1
ATOM 653 N N . TYR A 1 83 ? 14.310 -6.618 -6.125 1.00 86.25 83 TYR A N 1
ATOM 654 C CA . TYR A 1 83 ? 13.343 -6.636 -5.023 1.00 86.25 83 TYR A CA 1
ATOM 655 C C . TYR A 1 83 ? 12.749 -8.025 -4.795 1.00 86.25 83 TYR A C 1
ATOM 657 O O . TYR A 1 83 ? 12.474 -8.379 -3.656 1.00 86.25 83 TYR A O 1
ATOM 665 N N . MET A 1 84 ? 12.566 -8.819 -5.851 1.00 87.12 84 MET A N 1
ATOM 666 C CA . MET A 1 84 ? 12.060 -10.190 -5.730 1.00 87.12 84 MET A CA 1
ATOM 667 C C . MET A 1 84 ? 13.127 -11.170 -5.228 1.00 87.12 84 MET A C 1
ATOM 669 O O . MET A 1 84 ? 12.765 -12.177 -4.626 1.00 87.12 84 MET A O 1
ATOM 673 N N . ASP A 1 85 ? 14.409 -10.877 -5.459 1.00 88.00 85 ASP A N 1
ATOM 674 C CA . ASP A 1 85 ? 15.545 -11.640 -4.926 1.00 88.00 85 ASP A CA 1
ATOM 675 C C . ASP A 1 85 ? 15.770 -11.351 -3.433 1.00 88.00 85 ASP A C 1
ATOM 677 O O . ASP A 1 85 ? 15.960 -12.261 -2.638 1.00 88.00 85 ASP A O 1
ATOM 681 N N . TYR A 1 86 ? 15.650 -10.091 -3.002 1.00 85.88 86 TYR A N 1
ATOM 682 C CA . TYR A 1 86 ? 15.743 -9.754 -1.576 1.00 85.88 86 TYR A CA 1
ATOM 683 C C . TYR A 1 86 ? 14.478 -10.102 -0.782 1.00 85.88 86 TYR A C 1
ATOM 685 O O . TYR A 1 86 ? 14.565 -10.500 0.380 1.00 85.88 86 TYR 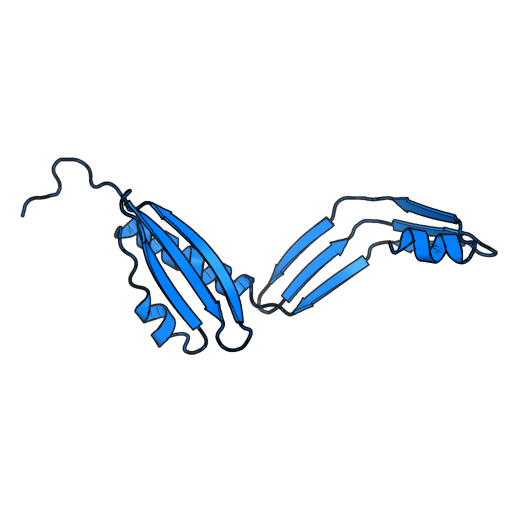A O 1
ATOM 693 N N . TYR A 1 87 ? 13.301 -9.954 -1.391 1.00 86.19 87 TYR A N 1
ATOM 694 C CA . TYR A 1 87 ? 12.006 -10.186 -0.757 1.00 86.19 87 TYR A CA 1
ATOM 695 C C . TYR A 1 87 ? 11.227 -11.247 -1.539 1.00 86.19 87 TYR A C 1
ATOM 697 O O . TYR A 1 87 ? 10.386 -10.946 -2.387 1.00 86.19 87 TYR A O 1
ATOM 705 N N . HIS A 1 88 ? 11.499 -12.520 -1.244 1.00 88.38 88 HIS A N 1
ATOM 706 C CA . HIS A 1 88 ? 10.927 -13.662 -1.974 1.00 88.38 88 HIS A CA 1
ATOM 707 C C . HIS A 1 88 ? 9.391 -13.732 -1.932 1.00 88.38 88 HIS A C 1
ATOM 709 O O . HIS A 1 88 ? 8.763 -14.275 -2.848 1.00 88.38 88 HIS A O 1
ATOM 715 N N . HIS A 1 89 ? 8.773 -13.183 -0.883 1.00 89.88 89 HIS A N 1
ATOM 716 C CA . HIS A 1 89 ? 7.318 -13.088 -0.747 1.00 89.88 89 HIS A CA 1
ATOM 717 C C . HIS A 1 89 ? 6.705 -12.024 -1.660 1.00 89.88 89 HIS A C 1
ATOM 719 O O . HIS A 1 89 ? 5.484 -11.900 -1.714 1.00 89.88 89 HIS A O 1
ATOM 725 N N . LEU A 1 90 ? 7.508 -11.264 -2.407 1.00 91.50 90 LEU A N 1
ATOM 726 C CA . LEU A 1 90 ? 7.026 -10.225 -3.306 1.00 91.50 90 LEU A CA 1
ATOM 727 C C . LEU A 1 90 ? 7.075 -10.645 -4.769 1.00 91.50 90 LEU A C 1
ATOM 729 O O . LEU A 1 90 ? 7.920 -11.406 -5.247 1.00 91.50 90 LEU A O 1
ATOM 733 N N . LYS A 1 91 ? 6.114 -10.131 -5.522 1.00 93.75 91 LYS A N 1
ATOM 734 C CA . LYS A 1 91 ? 6.089 -10.172 -6.977 1.00 93.75 91 LYS A CA 1
ATOM 735 C C . LYS A 1 91 ? 5.975 -8.739 -7.469 1.00 93.75 91 LYS A C 1
ATOM 737 O O . LYS A 1 91 ? 5.008 -8.059 -7.136 1.00 93.75 91 LYS A O 1
ATOM 742 N N . VAL A 1 92 ? 6.950 -8.298 -8.253 1.00 93.50 92 VAL A N 1
ATOM 743 C CA . VAL A 1 92 ? 6.933 -6.982 -8.891 1.00 93.50 92 VAL A CA 1
ATOM 744 C C . VAL A 1 92 ? 6.751 -7.187 -10.387 1.00 93.50 92 VAL A C 1
ATOM 746 O O . VAL A 1 92 ? 7.525 -7.899 -11.021 1.00 93.50 92 VAL A O 1
ATOM 749 N N . GLU A 1 93 ? 5.704 -6.590 -10.945 1.00 93.50 93 GLU A N 1
ATOM 750 C CA . GLU A 1 93 ? 5.407 -6.628 -12.375 1.00 93.50 93 GLU A CA 1
ATOM 751 C C . GLU A 1 93 ? 5.580 -5.229 -12.961 1.00 93.50 93 GLU A C 1
ATOM 753 O O . GLU A 1 93 ? 5.182 -4.238 -12.346 1.00 93.50 93 GLU A O 1
ATOM 758 N N . LYS A 1 94 ? 6.180 -5.162 -14.152 1.00 92.50 94 LYS A N 1
ATOM 759 C CA . LYS A 1 94 ? 6.480 -3.924 -14.873 1.00 92.50 94 LYS A CA 1
ATOM 760 C C . LYS A 1 94 ? 5.856 -3.980 -16.265 1.00 92.50 94 LYS A C 1
ATOM 762 O O . LYS A 1 94 ? 6.209 -4.847 -17.062 1.00 92.50 94 LYS A O 1
ATOM 767 N N . TYR A 1 95 ? 4.975 -3.031 -16.572 1.00 92.50 95 TYR A N 1
ATOM 768 C CA . TYR A 1 95 ? 4.303 -2.909 -17.867 1.00 92.50 95 TYR A CA 1
ATOM 769 C C . TYR A 1 95 ? 4.617 -1.557 -18.504 1.00 92.50 95 TYR A C 1
ATOM 771 O O . TYR A 1 95 ? 4.021 -0.536 -18.149 1.00 92.50 95 TYR A O 1
ATOM 779 N N . LYS A 1 96 ? 5.544 -1.555 -19.466 1.00 89.44 96 LYS A N 1
ATOM 780 C CA . LYS A 1 96 ? 5.867 -0.367 -20.265 1.00 89.44 96 LYS A CA 1
ATOM 781 C C . LYS A 1 96 ? 4.717 -0.052 -21.223 1.00 89.44 96 LYS A C 1
ATOM 783 O O . LYS A 1 96 ? 4.227 -0.940 -21.919 1.00 89.44 96 LYS A O 1
ATOM 788 N N . GLN A 1 97 ? 4.303 1.205 -21.249 1.00 88.25 97 GLN A N 1
ATOM 789 C CA . GLN A 1 97 ? 3.271 1.737 -22.131 1.00 88.25 97 GLN A CA 1
ATOM 790 C C . GLN A 1 97 ? 3.917 2.436 -23.336 1.00 88.25 97 GLN A C 1
ATOM 792 O O . GLN A 1 97 ? 5.065 2.880 -23.283 1.00 88.25 97 GLN A O 1
ATOM 797 N N . GLY A 1 98 ? 3.179 2.539 -24.445 1.00 81.12 98 GLY A N 1
ATOM 798 C CA . GLY A 1 98 ? 3.683 3.139 -25.691 1.00 81.12 98 GLY A CA 1
ATOM 799 C C . GLY A 1 98 ? 3.920 4.656 -25.632 1.00 81.12 98 GLY A C 1
ATOM 800 O O . GLY A 1 98 ? 4.549 5.207 -26.528 1.00 81.12 98 GLY A O 1
ATOM 801 N N . ASP A 1 99 ? 3.435 5.332 -24.590 1.00 82.31 99 ASP A N 1
ATOM 802 C CA . ASP A 1 99 ? 3.548 6.778 -24.354 1.00 82.31 99 ASP A CA 1
ATOM 803 C C . ASP A 1 99 ? 4.747 7.167 -23.459 1.00 82.31 99 ASP A C 1
ATOM 805 O O . ASP A 1 99 ? 4.914 8.340 -23.107 1.00 82.31 99 ASP A O 1
ATOM 809 N N . GLY A 1 100 ? 5.582 6.189 -23.084 1.00 81.00 100 GLY A N 1
ATOM 810 C CA . GLY A 1 100 ? 6.704 6.372 -22.158 1.00 81.00 100 GLY A CA 1
ATOM 811 C C . GLY A 1 100 ? 6.318 6.305 -20.676 1.00 81.00 100 GLY A C 1
ATOM 812 O O . GLY A 1 100 ? 7.155 6.585 -19.815 1.00 81.00 100 GLY A O 1
ATOM 813 N N . SER A 1 101 ? 5.072 5.945 -20.362 1.00 87.50 101 SER A N 1
ATOM 814 C CA . SER A 1 101 ? 4.646 5.613 -19.003 1.00 87.50 101 SER A CA 1
ATOM 815 C C . SER A 1 101 ? 4.986 4.154 -18.676 1.00 87.50 101 SER A C 1
ATOM 817 O O . SER A 1 101 ? 4.981 3.288 -19.549 1.00 87.50 101 SER A O 1
ATOM 819 N N . THR A 1 102 ? 5.237 3.843 -17.409 1.00 91.00 102 THR A N 1
ATOM 820 C CA . THR A 1 102 ? 5.440 2.468 -16.936 1.00 91.00 102 THR A CA 1
ATOM 821 C C . THR A 1 102 ? 4.524 2.200 -15.753 1.00 91.00 102 THR A C 1
ATOM 823 O O . THR A 1 102 ? 4.514 2.955 -14.786 1.00 91.00 102 THR A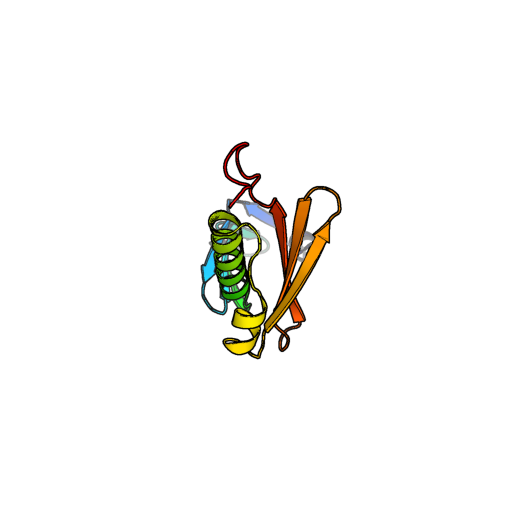 O 1
ATOM 826 N N . ILE A 1 103 ? 3.739 1.124 -15.826 1.00 93.00 103 ILE A N 1
ATOM 827 C CA . ILE A 1 103 ? 2.862 0.682 -14.738 1.00 93.00 103 ILE A CA 1
ATOM 828 C C . ILE A 1 103 ? 3.590 -0.386 -13.932 1.00 93.00 103 ILE A C 1
ATOM 830 O O . ILE A 1 103 ? 4.039 -1.393 -14.481 1.00 93.00 103 ILE A O 1
ATOM 834 N N . TYR A 1 104 ? 3.655 -0.174 -12.627 1.00 94.25 104 TYR A N 1
ATOM 835 C CA . TYR A 1 104 ? 4.243 -1.080 -11.659 1.00 94.25 104 TYR A CA 1
ATOM 836 C C . TYR A 1 104 ? 3.158 -1.689 -10.780 1.00 94.25 104 TYR A C 1
ATOM 838 O O . TYR A 1 104 ? 2.281 -0.988 -10.273 1.00 94.25 104 TYR A O 1
ATOM 846 N N . ILE A 1 105 ? 3.235 -3.003 -10.580 1.00 95.19 105 ILE A N 1
ATOM 847 C CA . ILE A 1 105 ? 2.352 -3.742 -9.677 1.00 95.19 105 ILE A CA 1
ATOM 848 C C . ILE A 1 105 ? 3.222 -4.493 -8.677 1.00 95.19 105 ILE A C 1
ATOM 850 O O . ILE A 1 105 ? 3.904 -5.449 -9.040 1.00 95.19 105 ILE A O 1
ATOM 854 N N . VAL A 1 106 ? 3.178 -4.078 -7.413 1.00 94.81 106 VAL A N 1
ATOM 855 C CA . VAL A 1 106 ? 3.845 -4.765 -6.303 1.00 94.81 106 VAL A CA 1
ATOM 856 C C . VAL A 1 106 ? 2.802 -5.607 -5.583 1.00 94.81 106 VAL A C 1
ATOM 858 O O . VAL A 1 106 ? 1.814 -5.079 -5.077 1.00 94.81 106 VAL A O 1
ATOM 861 N N . THR A 1 107 ? 3.000 -6.920 -5.566 1.00 94.62 107 THR A N 1
ATOM 862 C CA . THR A 1 107 ? 2.083 -7.890 -4.962 1.00 94.62 107 THR A CA 1
ATOM 863 C C . THR A 1 107 ? 2.789 -8.654 -3.853 1.00 94.62 107 THR A C 1
ATOM 865 O O . THR A 1 107 ? 3.851 -9.231 -4.088 1.00 94.62 107 THR A O 1
ATOM 868 N N . ASN A 1 108 ? 2.177 -8.721 -2.673 1.00 92.50 108 ASN A N 1
ATOM 869 C CA . ASN A 1 108 ? 2.552 -9.694 -1.653 1.00 92.50 108 ASN A CA 1
ATOM 870 C C . ASN A 1 108 ? 1.933 -11.054 -2.024 1.00 92.50 108 ASN A C 1
ATOM 872 O O . ASN A 1 108 ? 0.722 -11.162 -2.207 1.00 92.50 108 ASN A O 1
ATOM 876 N N . ARG A 1 109 ? 2.763 -12.086 -2.196 1.00 91.81 109 ARG A N 1
ATOM 877 C CA . ARG A 1 109 ? 2.346 -13.427 -2.636 1.00 91.81 109 ARG A CA 1
ATOM 878 C C . ARG A 1 109 ? 1.598 -14.195 -1.550 1.00 91.81 109 ARG A C 1
ATOM 880 O O . ARG A 1 109 ? 0.761 -15.023 -1.894 1.00 91.81 109 ARG A O 1
ATOM 887 N N . ASP A 1 110 ? 1.879 -13.904 -0.284 1.00 90.88 110 ASP A N 1
ATOM 888 C CA . ASP A 1 110 ? 1.283 -14.597 0.856 1.00 90.88 110 ASP A CA 1
ATOM 889 C C . ASP A 1 110 ? -0.131 -14.076 1.137 1.00 90.88 110 ASP A C 1
ATOM 891 O O . ASP A 1 110 ? -1.045 -14.855 1.400 1.00 90.88 110 ASP A O 1
ATOM 895 N N . THR A 1 111 ? -0.328 -12.755 1.050 1.00 89.56 111 THR A N 1
ATOM 896 C CA . THR A 1 111 ? -1.617 -12.103 1.348 1.00 89.56 111 THR A CA 1
ATOM 897 C C . THR A 1 111 ? -2.446 -11.787 0.103 1.00 89.56 111 THR A C 1
ATOM 899 O O . THR A 1 111 ? -3.650 -11.560 0.199 1.00 89.56 111 THR A O 1
ATOM 902 N N . GLY A 1 112 ? -1.821 -11.748 -1.077 1.00 89.69 112 GLY A N 1
ATOM 903 C CA . GLY A 1 112 ? -2.447 -11.309 -2.325 1.00 89.69 112 GLY A CA 1
ATOM 904 C C . GLY A 1 112 ? -2.665 -9.794 -2.420 1.00 89.69 112 GLY A C 1
ATOM 905 O O . GLY A 1 112 ? -3.232 -9.327 -3.410 1.00 89.69 112 GLY A O 1
ATOM 906 N N . GLU A 1 113 ? -2.229 -9.023 -1.420 1.00 90.00 113 GLU A N 1
ATOM 907 C CA . GLU A 1 113 ? -2.343 -7.564 -1.390 1.00 90.00 113 GLU A CA 1
ATOM 908 C C . GLU A 1 113 ? -1.510 -6.931 -2.505 1.00 90.00 113 GLU A C 1
ATOM 910 O O . GLU A 1 113 ? -0.393 -7.368 -2.793 1.00 90.00 113 GLU A O 1
ATOM 915 N N . LYS A 1 114 ? -2.055 -5.884 -3.136 1.00 93.19 114 LYS A N 1
ATOM 916 C CA . LYS A 1 114 ? -1.438 -5.228 -4.292 1.00 93.19 114 LYS A CA 1
ATOM 917 C C . LYS A 1 114 ? -1.359 -3.727 -4.104 1.00 93.19 114 LYS A C 1
ATOM 919 O O . LYS A 1 114 ? -2.335 -3.097 -3.705 1.00 93.19 114 LYS A O 1
ATOM 924 N N . PHE A 1 115 ? -0.229 -3.164 -4.503 1.00 93.94 115 PHE A N 1
ATOM 925 C CA . PHE A 1 115 ? -0.044 -1.734 -4.673 1.00 93.94 115 PHE A CA 1
ATOM 926 C C . PHE A 1 115 ? 0.343 -1.450 -6.122 1.00 93.94 115 PHE A C 1
ATOM 928 O O . PHE A 1 115 ? 1.287 -2.039 -6.649 1.00 93.94 115 PHE A O 1
ATOM 935 N N . GLN A 1 116 ? -0.430 -0.588 -6.781 1.00 94.19 116 GLN A N 1
ATOM 936 C CA . GLN A 1 116 ? -0.274 -0.272 -8.198 1.00 94.19 116 GLN A CA 1
ATOM 937 C C . GLN A 1 116 ? 0.016 1.212 -8.357 1.00 94.19 116 GLN A C 1
ATOM 939 O O . GLN A 1 116 ? -0.692 2.045 -7.791 1.00 94.19 116 GLN A O 1
ATOM 944 N N . PHE A 1 117 ? 1.039 1.537 -9.137 1.00 93.25 117 PHE A N 1
ATOM 945 C CA . PHE A 1 117 ? 1.411 2.915 -9.429 1.00 93.25 117 PHE A CA 1
ATOM 946 C C . PHE A 1 117 ? 1.974 3.032 -10.843 1.00 93.25 117 PHE A C 1
ATOM 948 O O . PHE A 1 117 ? 2.385 2.043 -11.448 1.00 93.25 117 PHE A O 1
ATOM 955 N N . ALA A 1 118 ? 1.985 4.249 -11.377 1.00 91.56 118 ALA A N 1
ATOM 956 C CA . ALA A 1 118 ? 2.592 4.552 -12.663 1.00 91.56 118 ALA A CA 1
ATOM 957 C C . ALA A 1 118 ? 3.758 5.527 -12.472 1.00 91.56 118 ALA A C 1
ATOM 959 O O . ALA A 1 118 ? 3.651 6.474 -11.691 1.00 91.56 118 ALA A O 1
ATOM 960 N N . SER A 1 119 ? 4.853 5.305 -13.193 1.00 89.06 119 SER A N 1
ATOM 961 C CA . SER A 1 119 ? 5.920 6.287 -13.392 1.00 89.06 119 SER A CA 1
ATOM 962 C C . SER A 1 119 ? 5.911 6.764 -14.842 1.00 89.06 119 SER A C 1
ATOM 964 O O . SER A 1 119 ? 5.375 6.103 -15.734 1.00 89.06 119 SER A O 1
ATOM 966 N N . ARG A 1 120 ? 6.536 7.914 -15.088 1.00 82.94 120 ARG A N 1
ATOM 967 C CA . ARG A 1 120 ? 6.916 8.340 -16.432 1.00 82.94 120 ARG A CA 1
ATOM 968 C C . ARG A 1 120 ? 8.432 8.393 -16.480 1.00 82.94 120 ARG A C 1
ATOM 970 O O . ARG A 1 120 ? 9.030 9.061 -15.636 1.00 82.94 120 ARG A O 1
ATOM 977 N N . SER A 1 121 ? 9.032 7.694 -17.439 1.00 68.75 121 SER A N 1
ATOM 978 C CA . SER A 1 121 ? 10.488 7.650 -17.562 1.00 68.75 121 SER A CA 1
ATOM 979 C C . SER A 1 121 ? 11.059 9.047 -17.821 1.00 68.75 121 SER A C 1
ATOM 981 O O . SER A 1 121 ? 10.428 9.897 -18.460 1.00 68.75 121 SER A O 1
ATOM 983 N N . VAL A 1 122 ? 12.272 9.282 -17.322 1.00 66.38 122 VAL A N 1
ATOM 984 C CA . VAL A 1 122 ? 12.995 10.542 -17.515 1.00 66.38 122 VAL A CA 1
ATOM 985 C C . VAL A 1 122 ? 13.269 10.756 -19.004 1.00 66.38 122 VAL A C 1
ATOM 987 O O . VAL A 1 122 ? 13.860 9.909 -19.674 1.00 66.38 122 VAL A O 1
ATOM 990 N N . VAL A 1 123 ? 12.853 11.911 -19.527 1.00 64.00 123 VAL A N 1
ATOM 991 C CA . VAL A 1 123 ? 13.226 12.355 -20.873 1.00 64.00 123 VAL A CA 1
ATOM 992 C C . VAL A 1 123 ? 14.647 12.905 -20.794 1.00 64.00 123 VAL A C 1
ATOM 994 O O . VAL A 1 123 ? 14.875 13.944 -20.175 1.00 64.00 123 VAL A O 1
ATOM 997 N N . TRP A 1 124 ? 15.611 12.212 -21.401 1.00 62.19 124 TRP A N 1
ATOM 998 C CA . TRP A 1 124 ? 16.981 12.714 -21.486 1.00 62.19 124 TRP A CA 1
ATOM 999 C C . TRP A 1 124 ? 17.017 14.027 -22.288 1.00 62.19 124 TRP A C 1
ATOM 1001 O O . TRP A 1 124 ? 16.434 14.086 -23.376 1.00 62.19 124 TRP A O 1
ATOM 1011 N N . PRO A 1 125 ? 17.689 15.086 -21.795 1.00 65.19 125 PRO A N 1
ATOM 1012 C CA . PRO A 1 125 ? 17.847 16.321 -22.551 1.00 65.19 125 PRO A CA 1
ATOM 1013 C C . PRO A 1 125 ? 18.555 16.066 -23.892 1.00 65.19 125 PRO A C 1
ATOM 1015 O O . PRO A 1 125 ? 19.472 15.236 -23.954 1.00 65.19 125 PRO A O 1
ATOM 1018 N N . PRO A 1 126 ? 18.188 16.786 -24.967 1.00 60.84 126 PRO A N 1
ATOM 1019 C CA . PRO A 1 126 ? 18.901 16.687 -26.234 1.00 60.84 126 PRO A CA 1
ATOM 1020 C C . PRO A 1 126 ? 20.385 17.041 -26.029 1.00 60.84 126 PRO A C 1
ATOM 1022 O O . PRO A 1 126 ? 20.701 18.100 -25.491 1.00 60.84 126 PRO A O 1
ATOM 1025 N N . GLY A 1 127 ? 21.287 16.140 -26.438 1.00 65.12 127 GLY A N 1
ATOM 1026 C CA . GLY A 1 127 ? 22.746 16.310 -26.329 1.00 65.12 127 GLY A CA 1
ATOM 1027 C C . GLY A 1 127 ? 23.489 15.277 -25.469 1.00 65.12 127 GLY A C 1
ATOM 1028 O O . GLY A 1 127 ? 24.711 15.244 -25.522 1.00 65.12 127 GLY A O 1
ATOM 1029 N N . TYR A 1 128 ? 22.787 14.409 -24.729 1.00 63.50 128 TYR A N 1
ATOM 1030 C CA . TYR A 1 128 ? 23.397 13.334 -23.916 1.00 63.50 128 TYR A CA 1
ATOM 1031 C C . TYR A 1 128 ? 23.376 11.937 -24.571 1.00 63.50 128 TYR A C 1
ATOM 1033 O O . TYR A 1 128 ? 23.823 10.964 -23.971 1.00 63.50 128 TYR A O 1
ATOM 1041 N N . GLY A 1 129 ? 22.860 11.821 -25.797 1.00 57.81 129 GLY A N 1
ATOM 1042 C CA . GLY A 1 129 ? 22.687 10.552 -26.510 1.00 57.81 129 GLY A CA 1
ATOM 1043 C C . GLY A 1 129 ? 23.639 10.378 -27.690 1.00 57.81 129 GLY A C 1
ATOM 1044 O O . GLY A 1 129 ? 23.162 10.242 -28.807 1.00 57.81 129 GLY A O 1
ATOM 1045 N N . VAL A 1 130 ? 24.952 10.442 -27.470 1.00 50.84 130 VAL A N 1
ATOM 1046 C CA . VAL A 1 130 ? 25.985 9.900 -28.377 1.00 50.84 130 VAL A CA 1
ATOM 1047 C C . VAL A 1 130 ? 27.306 9.802 -27.609 1.00 50.84 130 VAL A C 1
ATOM 1049 O O . VAL A 1 130 ? 27.936 10.821 -27.329 1.00 50.84 130 VAL A O 1
ATOM 1052 N N . LEU A 1 131 ? 27.715 8.576 -27.291 1.00 40.22 131 LEU A N 1
ATOM 1053 C CA . LEU A 1 131 ? 29.114 8.180 -27.128 1.00 40.22 131 LEU A CA 1
ATOM 1054 C C . LEU A 1 131 ? 29.331 6.918 -27.960 1.00 40.22 131 LEU A C 1
ATOM 1056 O O . LEU A 1 131 ? 28.439 6.041 -27.908 1.00 40.22 131 LEU A O 1
#

Mean predicted aligned error: 10.25 Å

Secondary structure (DSSP, 8-state):
-HHHHHHTTT-EEEEE---EEEEEETTEEEEEEEEEEEEESSSEEEEEEEEEEEE--HHHHHHHHHHHHHHHHHHSS---HHHHHH-TTEEEEEEE-TTSEEEEEEEETTT--EEEEEEE---PPTTSS--

Solvent-accessible surface area (backbone atoms only — not comparable to full-atom values): 7674 Å² total; per-residue (Å²): 104,81,62,56,63,41,43,78,72,65,30,52,74,50,72,48,85,54,69,69,50,78,48,78,36,85,56,26,36,38,38,39,36,60,28,36,41,36,41,38,70,93,61,80,47,75,48,72,54,47,78,47,77,45,81,41,58,62,41,58,50,50,53,53,50,49,51,44,51,54,36,24,74,73,68,39,66,56,80,53,65,63,56,33,70,77,36,70,57,40,45,69,44,79,46,78,44,99,86,52,36,33,39,38,38,40,29,36,68,86,81,66,49,72,45,75,52,73,52,68,45,64,79,77,64,93,88,79,86,80,133